Protein AF-A0A4V1RG15-F1 (afdb_monomer_lite)

pLDDT: mean 86.24, std 8.48, range [62.59, 97.19]

Structure (mmCIF, N/CA/C/O backbone):
data_AF-A0A4V1RG15-F1
#
_entry.id   AF-A0A4V1RG15-F1
#
loop_
_atom_site.group_PDB
_atom_site.id
_atom_site.type_symbol
_atom_site.label_atom_id
_atom_site.label_alt_id
_atom_site.label_comp_id
_atom_site.label_asym_id
_atom_site.label_entity_id
_atom_site.label_seq_id
_atom_site.pdbx_PDB_ins_code
_atom_site.Cartn_x
_atom_site.Cartn_y
_atom_site.Cartn_z
_atom_site.occupancy
_atom_site.B_iso_or_equiv
_atom_site.auth_seq_id
_atom_site.auth_comp_id
_atom_site.auth_asym_id
_atom_site.auth_atom_id
_atom_site.pdbx_PDB_model_num
ATOM 1 N N . LEU A 1 1 ? 16.313 -49.741 -11.325 1.00 65.06 1 LEU A N 1
ATOM 2 C CA . LEU A 1 1 ? 17.485 -49.218 -10.588 1.00 65.06 1 LEU A CA 1
ATOM 3 C C . LEU A 1 1 ? 17.032 -48.893 -9.169 1.00 65.06 1 LEU A C 1
ATOM 5 O O . LEU A 1 1 ? 16.175 -48.025 -9.044 1.00 65.06 1 LEU A O 1
ATOM 9 N N . PRO A 1 2 ? 17.489 -49.611 -8.128 1.00 75.62 2 PRO A N 1
ATOM 10 C CA . PRO A 1 2 ? 17.234 -49.206 -6.748 1.00 75.62 2 PRO A CA 1
ATOM 11 C C . PRO A 1 2 ? 18.043 -47.941 -6.433 1.00 75.62 2 PRO A C 1
ATOM 13 O O . PRO A 1 2 ? 19.222 -47.866 -6.774 1.00 75.62 2 PRO A O 1
ATOM 16 N N . LEU A 1 3 ? 17.404 -46.942 -5.823 1.00 80.75 3 LEU A N 1
ATOM 17 C CA . LEU A 1 3 ? 18.051 -45.707 -5.382 1.00 80.75 3 LEU A CA 1
ATOM 18 C C . LEU A 1 3 ? 18.061 -45.701 -3.851 1.00 80.75 3 LEU A C 1
ATOM 20 O O . LEU A 1 3 ? 17.000 -45.759 -3.232 1.00 80.75 3 LEU A O 1
ATOM 24 N N . THR A 1 4 ? 19.246 -45.661 -3.246 1.00 81.56 4 THR A N 1
ATOM 25 C CA . THR A 1 4 ? 19.397 -45.580 -1.787 1.00 81.56 4 THR A CA 1
ATOM 26 C C . THR A 1 4 ? 19.480 -44.114 -1.383 1.00 81.56 4 THR A C 1
ATOM 28 O O . THR A 1 4 ? 20.354 -43.394 -1.862 1.00 81.56 4 THR A O 1
ATOM 31 N N . LEU A 1 5 ? 18.570 -43.672 -0.514 1.00 80.44 5 LEU A N 1
ATOM 32 C CA . LEU A 1 5 ? 18.543 -42.318 0.033 1.00 80.44 5 LEU A CA 1
ATOM 33 C C . LEU A 1 5 ? 18.961 -42.358 1.505 1.00 80.44 5 LEU A C 1
ATOM 35 O O . LEU A 1 5 ? 18.331 -43.050 2.303 1.00 80.44 5 LEU A O 1
ATOM 39 N N . THR A 1 6 ? 19.994 -41.595 1.859 1.00 84.31 6 THR A N 1
ATOM 40 C CA . THR A 1 6 ? 20.444 -41.419 3.247 1.00 84.31 6 THR A CA 1
ATOM 41 C C . THR A 1 6 ? 20.116 -39.988 3.682 1.00 84.31 6 THR A C 1
ATOM 43 O O . THR A 1 6 ? 20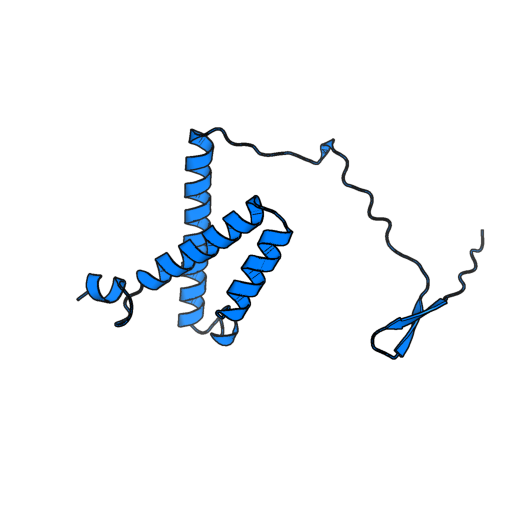.673 -39.058 3.098 1.00 84.31 6 THR A O 1
ATOM 46 N N . PRO A 1 7 ? 19.195 -39.777 4.640 1.00 84.62 7 PRO A N 1
ATOM 47 C CA . PRO A 1 7 ? 18.845 -38.438 5.109 1.00 84.62 7 PRO A CA 1
ATOM 48 C C . PRO A 1 7 ? 19.987 -37.811 5.922 1.00 84.62 7 PRO A C 1
ATOM 50 O O . PRO A 1 7 ? 20.685 -38.512 6.653 1.00 84.62 7 PRO A O 1
ATOM 53 N N . ASP A 1 8 ? 20.136 -36.489 5.820 1.00 82.62 8 ASP A N 1
ATOM 54 C CA . ASP A 1 8 ? 21.083 -35.688 6.608 1.00 82.62 8 ASP A CA 1
ATOM 55 C C . ASP A 1 8 ? 20.350 -34.945 7.739 1.00 82.62 8 ASP A C 1
ATOM 57 O O . ASP A 1 8 ? 19.156 -34.680 7.630 1.00 82.62 8 ASP A O 1
ATOM 61 N N . ALA A 1 9 ? 21.011 -34.609 8.844 1.00 85.19 9 ALA A N 1
ATOM 62 C CA . ALA A 1 9 ? 20.363 -33.944 9.976 1.00 85.19 9 ALA A CA 1
ATOM 63 C C . ALA A 1 9 ? 20.464 -32.416 9.854 1.00 85.19 9 ALA A C 1
ATOM 65 O O . ALA A 1 9 ? 21.559 -31.859 9.801 1.00 85.19 9 ALA A O 1
ATOM 66 N N . LYS A 1 10 ? 19.324 -31.711 9.877 1.00 83.31 10 LYS A N 1
ATOM 67 C CA . LYS A 1 10 ? 19.284 -30.243 9.920 1.00 83.31 10 LYS A CA 1
ATOM 68 C C . LYS A 1 10 ? 18.567 -29.753 11.172 1.00 83.31 10 LYS A C 1
ATOM 70 O O . LYS A 1 10 ? 17.484 -30.218 11.515 1.00 83.31 10 LYS A O 1
ATOM 75 N N . THR A 1 11 ? 19.156 -28.768 11.842 1.00 83.00 11 THR A N 1
ATOM 76 C CA . THR A 1 11 ? 18.534 -28.133 13.007 1.00 83.00 11 THR A CA 1
ATOM 77 C C . THR A 1 11 ? 17.496 -27.111 12.551 1.00 83.00 11 THR A C 1
ATOM 79 O O . THR A 1 11 ? 17.845 -26.069 11.996 1.00 83.00 11 THR A O 1
ATOM 82 N N . VAL A 1 12 ? 16.218 -27.385 12.810 1.00 78.94 12 VAL A N 1
ATOM 83 C CA . VAL A 1 12 ? 15.101 -26.465 12.555 1.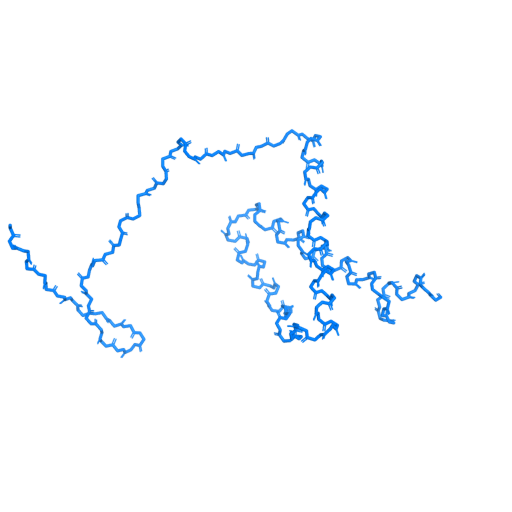00 78.94 12 VAL A CA 1
ATOM 84 C C . VAL A 1 12 ? 14.453 -26.137 13.899 1.00 78.94 12 VAL A C 1
ATOM 86 O O . VAL A 1 12 ? 14.059 -27.026 14.647 1.00 78.94 12 VAL A O 1
ATOM 89 N N . LYS A 1 13 ? 14.394 -24.845 14.259 1.00 81.56 13 LYS A N 1
ATOM 90 C CA . LYS A 1 13 ? 13.837 -24.366 15.546 1.00 81.56 13 LYS A CA 1
ATOM 91 C C . LYS A 1 13 ? 14.411 -25.082 16.791 1.00 81.56 13 LYS A C 1
ATOM 93 O O . LYS A 1 13 ? 13.689 -25.346 17.747 1.00 81.56 13 LYS A O 1
ATOM 98 N N . GLY A 1 14 ? 15.708 -25.404 16.778 1.00 84.19 14 GLY A N 1
ATOM 99 C CA . GLY A 1 14 ? 16.402 -26.031 17.913 1.00 84.19 14 GLY A CA 1
ATOM 100 C C . GLY A 1 14 ? 16.175 -27.539 18.078 1.00 84.19 14 GLY A C 1
ATOM 101 O O . GLY A 1 14 ? 16.667 -28.112 19.045 1.00 84.19 14 GLY A O 1
ATOM 102 N N . LYS A 1 15 ? 15.469 -28.196 17.148 1.00 84.75 15 LYS A N 1
ATOM 103 C CA . LYS A 1 15 ? 15.337 -29.659 17.093 1.00 84.75 15 LYS A CA 1
ATOM 104 C C . LYS A 1 15 ? 16.081 -30.207 15.878 1.00 84.75 15 LYS A C 1
ATOM 106 O O . LYS A 1 15 ? 16.068 -29.588 14.815 1.00 84.75 15 LYS A O 1
ATOM 111 N N . ALA A 1 16 ? 16.747 -31.346 16.055 1.00 84.94 16 ALA A N 1
ATOM 112 C CA . ALA A 1 16 ? 17.383 -32.066 14.959 1.00 84.94 16 ALA A CA 1
ATOM 113 C C . ALA A 1 16 ? 16.306 -32.818 14.169 1.00 84.94 16 ALA A C 1
ATOM 115 O O . ALA A 1 16 ? 15.679 -33.737 14.694 1.00 84.94 16 ALA A O 1
ATOM 116 N N . GLU A 1 17 ? 16.079 -32.408 12.924 1.00 86.88 17 GLU A N 1
ATOM 117 C CA . GLU A 1 17 ? 15.133 -33.042 12.009 1.00 86.88 17 GLU A CA 1
ATOM 118 C C . GLU A 1 17 ? 15.902 -33.693 10.851 1.00 86.88 17 GLU A C 1
ATOM 120 O O . GLU A 1 17 ? 16.837 -33.109 10.298 1.00 86.88 17 GLU A O 1
ATOM 125 N N . GLY A 1 18 ? 15.529 -34.926 10.498 1.00 84.62 18 GLY A N 1
ATOM 126 C CA . GLY A 1 18 ? 16.094 -35.625 9.344 1.00 84.62 18 GLY A CA 1
ATOM 127 C C . GLY A 1 18 ? 15.588 -35.011 8.039 1.00 84.62 18 GLY A C 1
ATOM 128 O O . GLY A 1 18 ? 14.386 -34.841 7.844 1.00 84.62 18 GLY A O 1
ATOM 129 N N . PHE A 1 19 ? 16.501 -34.691 7.134 1.00 82.06 19 PHE A N 1
ATOM 130 C CA . PHE A 1 19 ? 16.253 -33.998 5.882 1.00 82.06 19 PHE A CA 1
ATOM 131 C C . PHE A 1 19 ? 16.713 -34.861 4.704 1.00 82.06 19 PHE A C 1
ATOM 133 O O . PHE A 1 19 ? 17.895 -35.137 4.524 1.00 82.06 19 PHE A O 1
ATOM 140 N N . ALA A 1 20 ? 15.760 -35.283 3.872 1.00 84.31 20 ALA A N 1
ATOM 141 C CA . ALA A 1 20 ? 16.012 -36.162 2.728 1.00 84.31 20 ALA A CA 1
ATOM 142 C C . ALA A 1 20 ? 16.622 -35.448 1.503 1.00 84.31 20 ALA A C 1
ATOM 144 O O . ALA A 1 20 ? 16.953 -36.105 0.521 1.00 84.31 20 ALA A O 1
ATOM 145 N N . GLY A 1 21 ? 16.735 -34.113 1.509 1.00 77.56 21 GLY A N 1
ATOM 146 C CA . GLY A 1 21 ? 17.342 -33.367 0.397 1.00 77.56 21 GLY A CA 1
ATOM 147 C C . GLY A 1 21 ? 16.478 -33.225 -0.861 1.00 77.56 21 GLY A C 1
ATOM 148 O O . GLY A 1 21 ? 16.916 -32.600 -1.824 1.00 77.56 21 GLY A O 1
ATOM 149 N N . VAL A 1 22 ? 15.255 -33.766 -0.878 1.00 80.69 22 VAL A N 1
ATOM 150 C CA . VAL A 1 22 ? 14.367 -33.681 -2.045 1.00 80.69 22 VAL A CA 1
ATOM 151 C C . VAL A 1 22 ? 13.679 -32.322 -2.060 1.00 80.69 22 VAL A C 1
ATOM 153 O O . VAL A 1 22 ? 12.716 -32.088 -1.332 1.00 80.69 22 VAL A O 1
ATOM 156 N N . VAL A 1 23 ? 14.181 -31.418 -2.897 1.00 77.25 23 VAL A N 1
ATOM 157 C CA . VAL A 1 23 ? 13.553 -30.120 -3.155 1.00 77.25 23 VAL A CA 1
ATOM 158 C C . VAL A 1 23 ? 12.996 -30.085 -4.578 1.00 77.25 23 VAL A C 1
ATOM 160 O O . VAL A 1 23 ? 13.668 -30.537 -5.510 1.00 77.25 23 VAL A O 1
ATOM 163 N N . PRO A 1 24 ? 11.771 -29.572 -4.785 1.00 78.81 24 PRO A N 1
ATOM 164 C CA . PRO A 1 24 ? 11.229 -29.413 -6.125 1.00 78.81 24 PRO A CA 1
ATOM 165 C C . PRO A 1 24 ? 12.117 -28.453 -6.921 1.00 78.81 24 PRO A C 1
ATOM 167 O O . PRO A 1 24 ? 12.389 -27.329 -6.497 1.00 78.81 24 PRO A O 1
ATOM 170 N N . LYS A 1 25 ? 12.570 -28.894 -8.097 1.00 79.94 25 LYS A N 1
ATOM 171 C CA . LYS A 1 25 ? 13.281 -28.032 -9.040 1.00 79.94 25 LYS A CA 1
ATOM 172 C C . LYS A 1 25 ? 12.261 -27.097 -9.684 1.00 79.94 25 LYS A C 1
ATOM 174 O O . LYS A 1 25 ? 11.545 -27.498 -10.598 1.00 79.94 25 LYS A O 1
ATOM 179 N N . VAL A 1 26 ? 12.179 -25.861 -9.196 1.00 78.38 26 VAL A 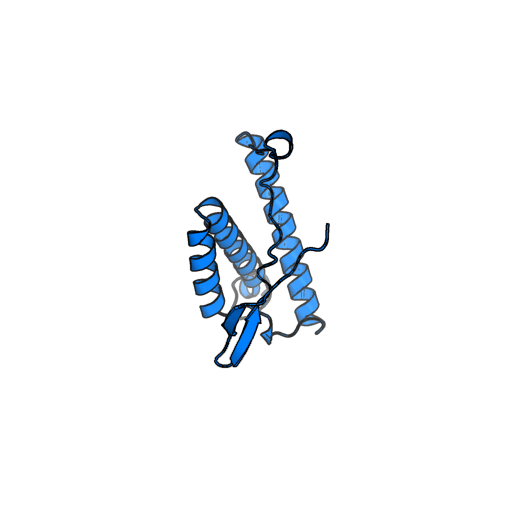N 1
ATOM 180 C CA . VAL A 1 26 ? 11.364 -24.816 -9.826 1.00 78.38 26 VAL A CA 1
ATOM 181 C C . VAL A 1 26 ? 12.043 -24.434 -11.139 1.00 78.38 26 VAL A C 1
ATOM 183 O O . VAL A 1 26 ? 13.087 -23.783 -11.147 1.00 78.38 26 VAL A O 1
ATOM 186 N N . ILE A 1 27 ? 11.494 -24.906 -12.256 1.00 79.44 27 ILE A N 1
ATOM 187 C CA . ILE A 1 27 ? 11.962 -24.521 -13.588 1.00 79.44 27 ILE A CA 1
ATOM 188 C C . ILE A 1 27 ? 11.488 -23.076 -13.821 1.00 79.44 27 ILE A C 1
ATOM 190 O O . ILE A 1 27 ? 10.300 -22.806 -13.627 1.00 79.44 27 ILE A O 1
ATOM 194 N N . PRO A 1 28 ? 12.374 -22.131 -14.187 1.00 77.25 28 PRO A N 1
ATOM 195 C CA . PRO A 1 28 ? 11.959 -20.763 -14.472 1.00 77.25 28 PRO A CA 1
ATOM 196 C C . PRO A 1 28 ? 10.951 -20.755 -15.626 1.00 77.25 28 PRO A C 1
ATOM 198 O O . PRO A 1 28 ? 11.152 -21.445 -16.624 1.00 77.25 28 PRO A O 1
ATOM 201 N N . LEU A 1 29 ? 9.872 -19.977 -15.480 1.00 80.62 29 LEU A N 1
ATOM 202 C CA . LEU A 1 29 ? 8.845 -19.83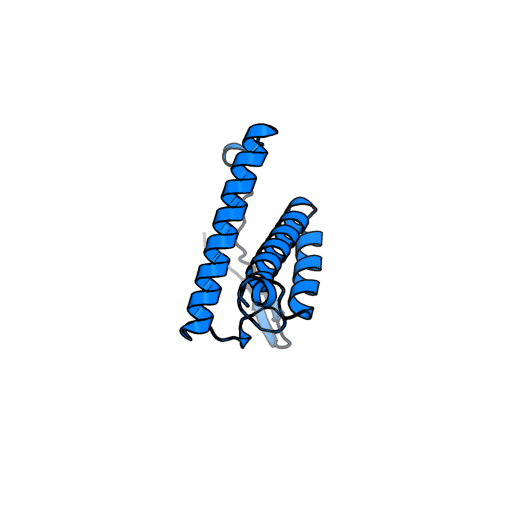1 -16.515 1.00 80.62 29 LEU A CA 1
ATOM 203 C C . LEU A 1 29 ? 9.497 -19.426 -17.851 1.00 80.62 29 LEU A C 1
ATOM 205 O O . LEU A 1 29 ? 10.196 -18.401 -17.875 1.00 80.62 29 LEU A O 1
ATOM 209 N N . PRO A 1 30 ? 9.275 -20.198 -18.935 1.00 81.25 30 PRO A N 1
ATOM 210 C CA . PRO A 1 30 ? 9.729 -19.841 -20.274 1.00 81.25 30 PRO A CA 1
ATOM 211 C C . PRO A 1 30 ? 9.244 -18.439 -20.666 1.00 81.25 30 PRO A C 1
ATOM 213 O O . PRO A 1 30 ? 8.147 -18.027 -20.279 1.00 81.25 30 PRO A O 1
ATOM 216 N N . GLU A 1 31 ? 10.055 -17.685 -21.413 1.00 78.19 31 GLU A N 1
ATOM 217 C CA . GLU A 1 31 ? 9.731 -16.290 -21.761 1.00 78.19 31 GLU A CA 1
ATOM 218 C C . GLU A 1 31 ? 8.452 -16.148 -22.590 1.00 78.19 31 GLU A C 1
ATOM 220 O O . GLU A 1 31 ? 7.765 -15.141 -22.466 1.00 78.19 31 GLU A O 1
ATOM 225 N N . GLU A 1 32 ? 8.068 -17.182 -23.340 1.00 78.06 32 GLU A N 1
ATOM 226 C CA . GLU A 1 32 ? 6.798 -17.248 -24.080 1.00 78.06 32 GLU A CA 1
ATOM 227 C C . GLU A 1 32 ? 5.554 -17.076 -23.185 1.00 78.06 32 GLU A C 1
ATOM 229 O O . GLU A 1 32 ? 4.517 -16.617 -23.657 1.00 78.06 32 GLU A O 1
ATOM 234 N N . TYR A 1 33 ? 5.659 -17.363 -21.881 1.00 75.31 33 TYR A N 1
ATOM 235 C CA . TYR A 1 33 ? 4.580 -17.141 -20.910 1.00 75.31 33 TYR A CA 1
ATOM 236 C C . TYR A 1 33 ? 4.680 -15.792 -20.183 1.00 75.31 33 TYR A C 1
ATOM 238 O O . TYR A 1 33 ? 3.794 -15.445 -19.399 1.00 75.31 33 TYR A O 1
ATOM 246 N N . LYS A 1 34 ? 5.740 -15.006 -20.414 1.00 75.12 34 LYS A N 1
ATOM 247 C CA . LYS A 1 34 ? 5.934 -13.692 -19.792 1.00 75.12 34 LYS A CA 1
ATOM 248 C C . LYS A 1 34 ? 5.405 -12.602 -20.717 1.00 75.12 34 LYS A C 1
ATOM 250 O O . LYS A 1 34 ? 6.086 -12.147 -21.626 1.00 75.12 34 LYS A O 1
ATOM 255 N N . THR A 1 35 ? 4.193 -12.129 -20.451 1.00 78.25 35 THR A N 1
ATOM 256 C CA . THR A 1 35 ? 3.668 -10.931 -21.121 1.00 78.25 35 THR A CA 1
ATOM 257 C C . THR A 1 35 ? 3.918 -9.696 -20.263 1.00 78.25 35 THR A C 1
ATOM 259 O O . THR A 1 35 ? 3.361 -9.567 -19.173 1.00 78.25 35 THR A O 1
ATOM 262 N N . VAL A 1 36 ? 4.727 -8.761 -20.765 1.00 78.62 36 VAL A N 1
ATOM 263 C CA . VAL A 1 36 ? 4.897 -7.435 -20.156 1.00 78.62 36 VAL A CA 1
ATOM 264 C C . VAL A 1 36 ? 3.780 -6.530 -20.671 1.00 78.62 36 VAL A C 1
ATOM 266 O O . VAL A 1 36 ? 3.731 -6.203 -21.854 1.00 78.62 36 VAL A O 1
ATOM 269 N N . ARG A 1 37 ? 2.860 -6.127 -19.790 1.00 81.00 37 ARG A N 1
ATOM 270 C CA . ARG A 1 37 ? 1.810 -5.159 -20.132 1.00 81.00 37 ARG A CA 1
ATOM 271 C C . ARG A 1 37 ? 2.318 -3.738 -19.924 1.00 81.00 37 ARG A C 1
ATOM 273 O O . ARG A 1 37 ? 2.636 -3.355 -18.802 1.00 81.00 37 ARG A O 1
ATOM 280 N N . GLN A 1 38 ? 2.354 -2.960 -20.999 1.00 87.62 38 GLN A N 1
ATOM 281 C CA . GLN A 1 38 ? 2.642 -1.529 -20.976 1.00 87.62 38 GLN A CA 1
ATOM 282 C C . GLN A 1 38 ? 1.485 -0.790 -21.639 1.00 87.62 38 GLN A C 1
ATOM 284 O O . GLN A 1 38 ? 1.066 -1.142 -22.740 1.00 87.62 38 GLN A O 1
ATOM 289 N N . TYR A 1 39 ? 0.963 0.223 -20.956 1.00 89.62 39 TYR A N 1
ATOM 290 C CA . TYR A 1 39 ? -0.108 1.067 -21.472 1.00 89.62 39 TYR A CA 1
ATOM 291 C C . TYR A 1 39 ? 0.479 2.397 -21.952 1.00 89.62 39 TYR A C 1
ATOM 293 O O . TYR A 1 39 ? 1.358 2.962 -21.302 1.00 89.62 39 TYR A O 1
ATOM 301 N N . GLY A 1 40 ? -0.017 2.916 -23.078 1.00 94.94 40 GLY A N 1
ATOM 302 C CA . GLY A 1 40 ? 0.274 4.293 -23.488 1.00 94.94 40 GLY A CA 1
ATOM 303 C C . GLY A 1 40 ? -0.358 5.312 -22.524 1.00 94.94 40 GLY A C 1
ATOM 304 O O . GLY A 1 40 ? -1.257 4.938 -21.774 1.00 94.94 40 GLY A O 1
ATOM 305 N N . PRO A 1 41 ? 0.032 6.600 -22.553 1.00 93.56 41 PRO A N 1
ATOM 306 C CA . PRO A 1 41 ? -0.376 7.589 -21.546 1.00 93.56 41 PRO A CA 1
ATOM 307 C C . PRO A 1 41 ? -1.892 7.681 -21.309 1.00 93.56 41 PRO A C 1
ATOM 309 O O . PRO A 1 41 ? -2.347 7.649 -20.170 1.00 93.56 41 PRO A O 1
ATOM 312 N N . PHE A 1 42 ? -2.691 7.720 -22.379 1.00 95.81 42 PHE A N 1
ATOM 313 C CA . PHE A 1 42 ? -4.153 7.800 -22.272 1.00 95.81 42 PHE A CA 1
ATOM 314 C C . PHE A 1 42 ? -4.780 6.502 -21.748 1.00 95.81 42 PHE A C 1
ATOM 316 O O . PHE A 1 42 ? -5.633 6.536 -20.862 1.00 95.81 42 PHE A O 1
ATOM 323 N N . ALA A 1 43 ? -4.326 5.353 -22.256 1.00 95.00 43 ALA A N 1
ATOM 324 C CA . ALA A 1 43 ? -4.790 4.047 -21.792 1.00 95.00 43 ALA A CA 1
ATOM 325 C C . ALA A 1 43 ? -4.389 3.794 -20.329 1.00 95.00 43 ALA A C 1
ATOM 327 O O . ALA A 1 43 ? -5.160 3.214 -19.574 1.00 95.00 43 ALA A O 1
ATOM 328 N N . ALA A 1 44 ? -3.215 4.277 -19.915 1.00 94.25 44 ALA A N 1
ATOM 329 C CA . ALA A 1 44 ? -2.721 4.167 -18.550 1.00 94.25 44 ALA A CA 1
ATOM 330 C C . ALA A 1 44 ? -3.595 4.951 -17.566 1.00 94.25 44 ALA A C 1
ATOM 332 O O . ALA A 1 44 ? -3.863 4.451 -16.480 1.00 94.25 44 ALA A O 1
ATOM 333 N N . ILE A 1 45 ? -4.079 6.141 -17.944 1.00 95.88 45 ILE A N 1
ATOM 334 C CA . ILE A 1 45 ? -5.025 6.908 -17.120 1.00 95.88 45 ILE A CA 1
ATOM 335 C C . ILE A 1 45 ? -6.339 6.140 -16.965 1.00 95.88 45 ILE A C 1
ATOM 337 O O . ILE A 1 45 ? -6.813 5.983 -15.843 1.00 95.88 45 ILE A O 1
ATOM 341 N N . ALA A 1 46 ? -6.907 5.627 -18.061 1.00 96.38 46 ALA A N 1
ATOM 342 C CA . ALA A 1 46 ? -8.151 4.859 -18.004 1.00 96.38 46 ALA A CA 1
ATOM 343 C C . ALA A 1 46 ? -8.010 3.605 -17.120 1.00 96.38 46 ALA A C 1
ATOM 345 O O . ALA A 1 46 ? -8.828 3.376 -16.231 1.00 96.38 46 ALA A O 1
ATOM 346 N N . GLU A 1 47 ? -6.927 2.845 -17.300 1.00 95.06 47 GLU A N 1
ATOM 347 C CA . GLU A 1 47 ? -6.603 1.680 -16.470 1.00 95.06 47 GLU A CA 1
ATOM 348 C C . GLU A 1 47 ? -6.384 2.069 -14.997 1.00 95.06 47 GLU A C 1
ATOM 350 O O . GLU A 1 47 ? -6.824 1.366 -14.089 1.00 95.06 47 GLU A O 1
ATOM 355 N N . ALA A 1 48 ? -5.715 3.196 -14.729 1.00 93.69 48 ALA A N 1
ATOM 356 C CA . ALA A 1 48 ? -5.492 3.684 -13.372 1.00 93.69 48 ALA A CA 1
ATOM 357 C C . ALA A 1 48 ? -6.804 4.093 -12.689 1.00 93.69 48 ALA A C 1
ATOM 359 O O . ALA A 1 48 ? -6.983 3.806 -11.503 1.00 93.69 48 ALA A O 1
ATOM 360 N N . MET A 1 49 ? -7.735 4.716 -13.420 1.00 96.25 49 MET A N 1
ATOM 361 C CA . MET A 1 49 ? -9.071 5.030 -12.909 1.00 96.25 49 MET A CA 1
ATOM 362 C C . MET A 1 49 ? -9.846 3.755 -12.578 1.00 96.25 49 MET A C 1
ATOM 364 O O . MET A 1 49 ? -10.403 3.663 -11.485 1.00 96.25 49 MET A O 1
ATOM 368 N N . ASP A 1 50 ? -9.824 2.756 -13.463 1.00 96.25 50 ASP A N 1
ATOM 369 C CA . ASP A 1 50 ? -10.482 1.469 -13.223 1.00 96.25 50 ASP A CA 1
ATOM 370 C C . ASP A 1 50 ? -9.887 0.749 -12.003 1.00 96.25 50 ASP A C 1
ATOM 372 O O . ASP A 1 50 ? -10.612 0.350 -11.093 1.00 96.25 50 ASP A O 1
ATOM 376 N N . LYS A 1 51 ? -8.555 0.685 -11.886 1.00 93.75 51 LYS A N 1
ATOM 377 C CA . LYS A 1 51 ? -7.893 0.117 -10.700 1.00 93.75 51 LYS A CA 1
ATOM 378 C C . LYS A 1 51 ? -8.231 0.870 -9.419 1.00 93.75 51 LYS A C 1
ATOM 380 O O . LYS A 1 51 ? -8.484 0.241 -8.393 1.00 93.75 51 LYS A O 1
ATOM 385 N N . THR A 1 52 ? -8.252 2.198 -9.467 1.00 95.25 52 THR A N 1
ATOM 386 C CA . THR A 1 52 ? -8.617 3.021 -8.308 1.00 95.25 52 THR A CA 1
ATOM 387 C C . THR A 1 52 ? -10.065 2.756 -7.906 1.00 95.25 52 THR A C 1
ATOM 389 O O . THR A 1 52 ? -10.344 2.571 -6.724 1.00 95.25 52 THR A O 1
ATOM 392 N N . TRP A 1 53 ? -10.982 2.644 -8.871 1.00 96.12 53 TRP A N 1
ATOM 393 C CA . TRP A 1 53 ? -12.377 2.285 -8.624 1.00 96.12 53 TRP A CA 1
ATOM 394 C C . TRP A 1 53 ? -12.524 0.890 -8.008 1.00 96.12 53 TRP A C 1
ATOM 396 O O . TRP A 1 53 ? -13.244 0.720 -7.022 1.00 96.12 53 TRP A O 1
ATOM 406 N N . GLN A 1 54 ? -11.792 -0.101 -8.522 1.00 95.56 54 GLN A N 1
ATOM 407 C CA . GLN A 1 54 ? -11.765 -1.448 -7.955 1.00 95.56 54 GLN A CA 1
ATOM 408 C C . GLN A 1 54 ? -11.298 -1.428 -6.494 1.00 95.56 54 GLN A C 1
ATOM 410 O O . GLN A 1 54 ? -11.990 -1.980 -5.634 1.00 95.56 54 GLN A O 1
ATOM 415 N N . LEU A 1 55 ? -10.186 -0.743 -6.199 1.00 93.62 55 LEU A N 1
ATOM 416 C CA . LEU A 1 55 ? -9.674 -0.582 -4.835 1.00 93.62 55 LEU A CA 1
ATOM 417 C C . LEU A 1 55 ? -10.692 0.116 -3.933 1.00 93.62 55 LEU A C 1
ATOM 419 O O . LEU A 1 55 ? -10.999 -0.399 -2.861 1.00 93.62 55 LEU A O 1
ATOM 423 N N . MET A 1 56 ? -11.281 1.225 -4.388 1.00 94.00 56 MET A N 1
ATOM 424 C CA . MET A 1 56 ? -12.298 1.942 -3.621 1.00 94.00 56 MET A CA 1
ATOM 425 C C . MET A 1 56 ? -13.494 1.046 -3.290 1.00 94.00 56 MET A C 1
ATOM 427 O O . MET A 1 56 ? -13.932 0.981 -2.141 1.00 94.00 56 MET A O 1
ATOM 431 N N . SER A 1 57 ? -13.998 0.306 -4.280 1.00 94.75 57 SER A N 1
ATOM 432 C CA . SER A 1 57 ? -15.140 -0.591 -4.102 1.00 94.75 57 SER A CA 1
ATOM 433 C C . SER A 1 57 ? -14.841 -1.725 -3.118 1.00 94.75 57 SER A C 1
ATOM 435 O O . SER A 1 57 ? -15.700 -2.089 -2.311 1.00 94.75 57 SER A O 1
ATOM 437 N N . LEU A 1 58 ? -13.618 -2.263 -3.145 1.00 92.19 58 LEU A N 1
ATOM 438 C CA . LEU A 1 58 ? -13.163 -3.279 -2.206 1.00 92.19 58 LEU A CA 1
ATOM 439 C C . LEU A 1 58 ? -13.095 -2.707 -0.788 1.00 92.19 58 LEU A C 1
ATOM 441 O O . LEU A 1 58 ? -13.630 -3.319 0.136 1.00 92.19 58 LEU A O 1
ATOM 445 N N . THR A 1 59 ? -12.501 -1.526 -0.623 1.00 90.56 59 THR A N 1
ATOM 446 C CA . THR A 1 59 ? -12.388 -0.849 0.672 1.00 90.56 59 THR A CA 1
ATOM 447 C C . THR A 1 59 ? -13.762 -0.562 1.270 1.00 90.56 59 THR A C 1
ATOM 449 O O . THR A 1 59 ? -14.009 -0.933 2.415 1.00 90.56 59 THR A O 1
ATOM 452 N N . VAL A 1 60 ? -14.702 -0.004 0.499 1.00 91.56 60 VAL A N 1
ATOM 453 C CA . VAL A 1 60 ? -16.074 0.252 0.977 1.00 91.56 60 VAL A CA 1
ATOM 454 C C . VAL A 1 60 ? -16.780 -1.047 1.381 1.00 91.56 60 VAL A C 1
ATOM 456 O O . VAL A 1 60 ? -17.407 -1.100 2.437 1.00 91.56 60 VAL A O 1
ATOM 459 N N . ARG A 1 61 ? -16.644 -2.132 0.603 1.00 91.56 61 ARG A N 1
ATOM 460 C CA . ARG A 1 61 ? -17.206 -3.450 0.966 1.00 91.56 61 ARG A CA 1
ATOM 461 C C . ARG A 1 61 ? -16.603 -3.994 2.262 1.00 91.56 61 ARG A C 1
ATOM 463 O O . ARG A 1 61 ? -17.329 -4.563 3.074 1.00 91.56 61 ARG A O 1
ATOM 470 N N . MET A 1 62 ? -15.295 -3.833 2.457 1.00 89.44 62 MET A N 1
ATOM 471 C CA . MET A 1 62 ? -14.603 -4.249 3.679 1.00 89.44 62 MET A CA 1
ATOM 472 C C . MET A 1 62 ? -15.056 -3.437 4.895 1.00 89.44 62 MET A C 1
ATOM 474 O O . MET A 1 62 ? -15.309 -4.022 5.944 1.00 89.44 62 MET A O 1
ATOM 478 N N . LEU A 1 63 ? -15.229 -2.121 4.747 1.00 88.12 63 LEU A N 1
ATOM 479 C CA . LEU A 1 63 ? -15.797 -1.264 5.790 1.00 88.12 63 LEU A CA 1
ATOM 480 C C . LEU A 1 63 ? -17.245 -1.653 6.113 1.00 88.12 63 LEU A C 1
ATOM 482 O O . LEU A 1 63 ? -17.602 -1.752 7.281 1.00 88.12 63 LEU A O 1
ATOM 486 N N . GLY A 1 64 ? -18.062 -1.966 5.105 1.00 89.50 64 GLY A N 1
ATOM 487 C CA . GLY A 1 64 ? -19.414 -2.489 5.317 1.00 89.50 64 GLY A CA 1
ATOM 488 C C . GLY A 1 64 ? -19.415 -3.767 6.162 1.00 89.50 64 GLY A C 1
ATOM 489 O O . GLY A 1 64 ? -20.142 -3.848 7.146 1.00 89.50 64 GLY A O 1
ATOM 490 N N . LYS A 1 65 ? -18.530 -4.721 5.841 1.00 90.19 65 LYS A N 1
ATOM 491 C CA . LYS A 1 65 ? -18.347 -5.966 6.611 1.00 90.19 65 LYS A CA 1
ATOM 492 C C . LYS A 1 65 ? -17.840 -5.746 8.038 1.00 90.19 65 LYS A C 1
ATOM 494 O O . LYS A 1 65 ? -18.094 -6.557 8.924 1.00 90.19 65 LYS A O 1
ATOM 499 N N . LEU A 1 66 ? -17.088 -4.673 8.262 1.00 88.12 66 LEU A N 1
ATOM 500 C CA . LEU A 1 66 ? -16.642 -4.269 9.591 1.00 88.12 66 LEU A CA 1
ATOM 501 C C . LEU A 1 66 ? -17.830 -3.789 10.438 1.00 88.12 66 LEU A C 1
ATOM 503 O O . LEU A 1 66 ? -17.947 -4.162 11.600 1.00 88.12 66 LEU A O 1
ATOM 507 N N . ILE A 1 67 ? -18.726 -2.999 9.836 1.00 85.94 67 ILE A N 1
ATOM 508 C CA . ILE A 1 67 ? -19.932 -2.473 10.489 1.00 85.94 67 ILE A CA 1
ATOM 509 C C . ILE A 1 67 ? -20.940 -3.599 10.768 1.00 85.94 67 ILE A C 1
ATOM 511 O O . ILE A 1 67 ? -21.550 -3.610 11.834 1.00 85.94 67 ILE A O 1
ATOM 515 N N . THR A 1 68 ? -21.092 -4.571 9.858 1.00 91.75 68 THR A N 1
ATOM 516 C CA . THR A 1 68 ? -21.960 -5.748 10.077 1.00 91.75 68 THR A CA 1
ATOM 517 C C . THR A 1 68 ? -21.375 -6.762 11.063 1.00 91.75 68 THR A C 1
ATOM 519 O O . THR A 1 68 ? -22.097 -7.645 11.519 1.00 91.75 68 THR A O 1
ATOM 522 N N . GLY A 1 69 ? -20.092 -6.640 11.419 1.00 87.56 69 GLY A N 1
ATOM 523 C CA . GLY A 1 69 ? -19.407 -7.530 12.360 1.00 87.56 69 GLY A CA 1
ATOM 524 C C . GLY A 1 69 ? -18.819 -8.805 11.743 1.00 87.56 69 GLY A C 1
ATOM 525 O O . GLY A 1 69 ? -18.271 -9.630 12.473 1.00 87.56 69 GLY A O 1
ATOM 526 N N . ASP A 1 70 ? -18.862 -8.958 10.415 1.00 87.69 70 ASP A N 1
ATOM 527 C CA . ASP A 1 70 ? -18.256 -10.095 9.703 1.00 87.69 70 ASP A CA 1
ATOM 528 C C . ASP A 1 70 ? -16.718 -10.060 9.758 1.00 87.69 70 ASP A C 1
ATOM 530 O O . ASP A 1 70 ? -16.046 -11.088 9.635 1.00 87.69 70 ASP A O 1
ATOM 534 N N . VAL A 1 71 ? -16.142 -8.867 9.938 1.00 84.56 71 VAL A N 1
ATOM 535 C CA . VAL A 1 71 ? -14.697 -8.641 10.062 1.00 84.56 71 VAL A CA 1
ATOM 536 C C . VAL A 1 71 ? -14.387 -7.987 11.405 1.00 84.56 71 VAL A C 1
ATOM 538 O O . VAL A 1 71 ? -14.921 -6.935 11.745 1.00 84.56 71 VAL A O 1
ATOM 541 N N . LYS A 1 72 ? -13.462 -8.587 12.163 1.00 82.69 72 LYS A N 1
ATOM 542 C CA . LYS A 1 72 ? -12.983 -8.033 13.437 1.00 82.69 72 LYS A CA 1
ATOM 543 C C . LYS A 1 72 ? -12.072 -6.825 13.201 1.00 82.69 72 LYS A C 1
ATOM 545 O O . LYS A 1 72 ? -11.155 -6.900 12.385 1.00 82.69 72 LYS A O 1
ATOM 550 N N . LEU A 1 73 ? -12.246 -5.772 14.004 1.00 74.88 73 LEU A N 1
ATOM 551 C CA . LEU A 1 73 ? -11.399 -4.566 14.015 1.00 74.88 73 LEU A CA 1
ATOM 552 C C . LEU A 1 73 ? -9.902 -4.875 14.182 1.00 74.88 73 LEU A C 1
ATOM 554 O O . LEU A 1 73 ? -9.055 -4.198 13.614 1.00 74.88 73 LEU A O 1
ATOM 558 N N . ASN A 1 74 ? -9.575 -5.944 14.901 1.00 74.81 74 ASN A N 1
ATOM 559 C CA . ASN A 1 74 ? -8.203 -6.370 15.185 1.00 74.81 74 ASN A CA 1
ATOM 560 C C . ASN A 1 74 ? -7.450 -6.854 13.930 1.00 74.81 74 ASN A C 1
ATOM 562 O O . ASN A 1 74 ? -6.239 -7.037 13.982 1.00 74.81 74 ASN A O 1
ATOM 566 N N . ASN A 1 75 ? -8.163 -7.087 12.823 1.00 71.06 75 ASN A N 1
ATOM 567 C CA . ASN A 1 75 ? -7.575 -7.461 11.538 1.00 71.06 75 ASN A CA 1
ATOM 568 C C . ASN A 1 75 ? -7.168 -6.239 10.695 1.00 71.06 75 ASN A C 1
ATOM 570 O O . ASN A 1 75 ? -6.633 -6.411 9.601 1.00 71.06 75 ASN A O 1
ATOM 574 N N . LEU A 1 76 ? -7.433 -5.014 11.162 1.00 77.00 76 LEU A N 1
ATOM 575 C CA . LEU A 1 76 ? -6.983 -3.796 10.494 1.00 77.00 76 LEU A CA 1
ATOM 576 C C . LEU A 1 76 ? -5.501 -3.544 10.772 1.00 77.00 76 LEU A C 1
ATOM 578 O O . LEU A 1 76 ? -5.011 -3.682 11.892 1.00 77.00 76 LEU A O 1
ATOM 582 N N . SER A 1 77 ? -4.786 -3.139 9.727 1.00 80.81 77 SER A N 1
ATOM 583 C CA . SER A 1 77 ? -3.377 -2.772 9.817 1.00 80.81 77 SER A CA 1
ATOM 584 C C . SER A 1 77 ? -3.207 -1.487 10.632 1.00 80.81 77 SER A C 1
ATOM 586 O O . SER A 1 77 ? -3.720 -0.436 10.258 1.00 80.81 77 SER A O 1
ATOM 588 N N . GLY A 1 78 ? -2.464 -1.568 11.737 1.00 87.25 78 GLY A N 1
ATOM 589 C CA . GLY A 1 78 ? -2.060 -0.394 12.515 1.00 87.25 78 GLY A CA 1
ATOM 590 C C . GLY A 1 78 ? -0.876 0.363 11.886 1.00 87.25 78 GLY A C 1
ATOM 591 O O . GLY A 1 78 ? -0.308 -0.094 10.890 1.00 87.25 78 GLY A O 1
ATOM 592 N N . PRO A 1 79 ? -0.424 1.478 12.497 1.00 88.94 79 PRO A N 1
ATOM 593 C CA . PRO A 1 79 ? 0.686 2.288 11.976 1.00 88.94 79 PRO A CA 1
ATOM 594 C C . PRO A 1 79 ? 1.986 1.500 11.767 1.00 88.94 79 PRO A C 1
ATOM 596 O O . PRO A 1 79 ? 2.681 1.693 10.772 1.00 88.94 79 PRO A O 1
ATOM 599 N N . ILE A 1 80 ? 2.289 0.556 12.665 1.00 93.25 80 ILE A N 1
ATOM 600 C CA . ILE A 1 80 ? 3.465 -0.317 12.536 1.00 93.25 80 ILE A CA 1
ATOM 601 C C . ILE A 1 80 ? 3.348 -1.222 11.304 1.00 93.25 80 ILE A C 1
ATOM 603 O O . ILE A 1 80 ? 4.312 -1.368 10.558 1.00 93.25 80 ILE A O 1
ATOM 607 N N . SER A 1 81 ? 2.171 -1.798 11.053 1.00 91.12 81 SER A N 1
ATOM 608 C CA . SER A 1 81 ? 1.931 -2.633 9.872 1.00 91.12 81 SER A CA 1
ATOM 609 C C . SER A 1 81 ? 2.053 -1.831 8.574 1.00 91.12 81 SER A C 1
ATOM 611 O O . SER A 1 81 ? 2.576 -2.351 7.593 1.00 91.12 81 SER A O 1
ATOM 613 N N . ILE A 1 82 ? 1.634 -0.560 8.572 1.00 93.06 82 ILE A N 1
ATOM 614 C CA . ILE A 1 82 ? 1.817 0.342 7.424 1.00 93.06 82 ILE A CA 1
ATOM 615 C C . ILE A 1 82 ? 3.309 0.588 7.172 1.00 93.06 82 ILE A C 1
ATOM 617 O O . ILE A 1 82 ? 3.758 0.466 6.035 1.00 93.06 82 ILE A O 1
ATOM 621 N N . ALA A 1 83 ? 4.095 0.864 8.217 1.00 94.31 83 ALA A N 1
ATOM 622 C CA . ALA A 1 83 ? 5.540 1.058 8.086 1.00 94.31 83 ALA A CA 1
ATOM 623 C C . ALA A 1 83 ? 6.252 -0.202 7.555 1.00 94.31 83 ALA A C 1
ATOM 625 O O . ALA A 1 83 ? 7.090 -0.113 6.660 1.00 94.31 83 ALA A O 1
ATOM 626 N N . GLN A 1 84 ? 5.877 -1.385 8.052 1.00 95.06 84 GLN A N 1
ATOM 627 C CA . GLN A 1 84 ? 6.407 -2.661 7.561 1.00 95.06 84 GLN A CA 1
ATOM 628 C C . GLN A 1 84 ? 6.016 -2.925 6.101 1.00 95.06 84 GLN A C 1
ATOM 630 O O . GLN A 1 84 ? 6.859 -3.338 5.308 1.00 95.06 84 GLN A O 1
ATOM 635 N N . GLY A 1 85 ? 4.763 -2.650 5.724 1.00 94.62 85 GLY A N 1
ATOM 636 C CA . GLY A 1 85 ? 4.287 -2.791 4.346 1.00 94.62 85 GLY A CA 1
ATOM 637 C C . GLY A 1 85 ? 4.991 -1.842 3.373 1.00 94.62 85 GLY A C 1
ATOM 638 O O . GLY A 1 85 ? 5.338 -2.242 2.260 1.00 94.62 85 GLY A O 1
ATOM 639 N N . ALA A 1 86 ? 5.280 -0.613 3.807 1.00 94.75 86 ALA A N 1
ATOM 640 C CA . ALA A 1 86 ? 6.072 0.345 3.042 1.00 94.75 86 ALA A CA 1
ATOM 641 C C . ALA A 1 86 ? 7.505 -0.162 2.814 1.00 94.75 86 ALA A C 1
ATOM 643 O O . ALA A 1 86 ? 7.986 -0.139 1.684 1.00 94.75 86 ALA A O 1
ATOM 644 N N . GLY A 1 87 ? 8.160 -0.680 3.860 1.00 95.81 87 GLY A N 1
ATOM 645 C CA . GLY A 1 87 ? 9.502 -1.263 3.752 1.00 95.81 87 GLY A CA 1
ATOM 646 C C . GLY A 1 87 ? 9.541 -2.462 2.803 1.00 95.81 87 GLY A C 1
ATOM 647 O O . GLY A 1 87 ? 10.314 -2.474 1.851 1.00 95.81 87 GLY A O 1
ATOM 648 N N . MET A 1 88 ? 8.634 -3.422 2.994 1.00 96.31 88 MET A N 1
ATOM 649 C CA . MET A 1 88 ? 8.550 -4.623 2.157 1.00 96.31 88 MET A CA 1
ATOM 650 C C . MET A 1 88 ? 8.241 -4.295 0.688 1.00 96.31 88 MET A C 1
ATOM 652 O O . MET A 1 88 ? 8.833 -4.869 -0.222 1.00 96.31 88 MET A O 1
ATOM 656 N N . SER A 1 89 ? 7.324 -3.361 0.425 1.00 97.00 89 SER A N 1
ATOM 657 C CA . SER A 1 89 ? 7.006 -2.964 -0.953 1.00 97.00 89 SER A CA 1
ATOM 658 C C . SER A 1 89 ? 8.151 -2.204 -1.625 1.00 97.00 89 SER A C 1
ATOM 660 O O . SER A 1 89 ? 8.349 -2.369 -2.828 1.00 97.00 89 SER A O 1
ATOM 662 N N . ALA A 1 90 ? 8.938 -1.436 -0.865 1.00 96.62 90 ALA A N 1
ATOM 663 C CA . ALA A 1 90 ? 10.154 -0.8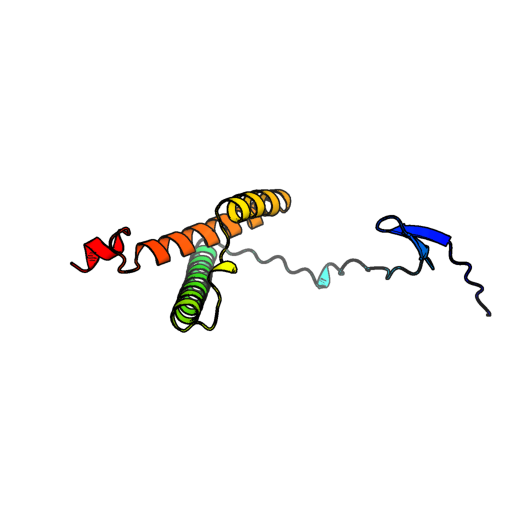04 -1.365 1.00 96.62 90 ALA A CA 1
ATOM 664 C C . ALA A 1 90 ? 11.235 -1.835 -1.733 1.00 96.62 90 ALA A C 1
ATOM 666 O O . ALA A 1 90 ? 11.883 -1.677 -2.767 1.00 96.62 90 ALA A O 1
ATOM 667 N N . GLU A 1 91 ? 11.383 -2.915 -0.956 1.00 97.19 91 GLU A N 1
ATOM 668 C CA . GLU A 1 91 ? 12.298 -4.025 -1.273 1.00 97.19 91 GLU A CA 1
ATOM 669 C C . GLU A 1 91 ? 11.924 -4.745 -2.580 1.00 97.19 91 GLU A C 1
ATOM 671 O O . GLU A 1 91 ? 12.806 -5.169 -3.327 1.00 97.19 91 GLU A O 1
ATOM 676 N N . PHE A 1 92 ? 10.629 -4.835 -2.905 1.00 94.75 92 PHE A N 1
ATOM 677 C CA . PHE A 1 92 ? 10.159 -5.386 -4.184 1.00 94.75 92 PHE A CA 1
ATOM 678 C C . PHE A 1 92 ? 10.304 -4.420 -5.370 1.00 94.75 92 PHE A C 1
ATOM 680 O O . PHE A 1 92 ? 10.169 -4.832 -6.524 1.00 94.75 92 PHE A O 1
ATOM 687 N N . GLY A 1 93 ? 10.616 -3.150 -5.106 1.00 95.56 93 GLY A N 1
ATOM 688 C CA . GLY A 1 93 ? 10.911 -2.135 -6.108 1.00 95.56 93 GLY A CA 1
ATOM 689 C C . GLY A 1 93 ? 9.822 -1.075 -6.272 1.00 95.56 93 GLY A C 1
ATOM 690 O O . GLY A 1 93 ? 8.718 -1.154 -5.733 1.00 95.56 93 GLY A O 1
ATOM 691 N N . LEU A 1 94 ? 10.143 -0.055 -7.073 1.00 95.81 94 LEU A N 1
ATOM 692 C CA . LEU A 1 94 ? 9.368 1.186 -7.156 1.00 95.81 94 LEU A CA 1
ATOM 693 C C . LEU A 1 94 ? 7.894 0.977 -7.531 1.00 95.81 94 LEU A C 1
ATOM 695 O O . LEU A 1 94 ? 7.022 1.622 -6.959 1.00 95.81 94 LEU A O 1
ATOM 699 N N . ILE A 1 95 ? 7.599 0.070 -8.467 1.00 92.81 95 ILE A N 1
ATOM 700 C CA . ILE A 1 95 ? 6.221 -0.181 -8.918 1.00 92.81 95 ILE A CA 1
ATOM 701 C C . ILE A 1 95 ? 5.359 -0.710 -7.762 1.00 92.81 95 ILE A C 1
ATOM 703 O O . ILE A 1 95 ? 4.235 -0.246 -7.570 1.00 92.81 95 ILE A O 1
ATOM 707 N N . TYR A 1 96 ? 5.887 -1.642 -6.966 1.00 94.94 96 TYR A N 1
ATOM 708 C CA . TYR A 1 96 ? 5.175 -2.202 -5.817 1.00 94.94 96 TYR A CA 1
ATOM 709 C C . TYR A 1 96 ? 5.012 -1.172 -4.704 1.00 94.94 96 TYR A C 1
ATOM 711 O O . TYR A 1 96 ? 3.936 -1.078 -4.117 1.00 94.94 96 TYR A O 1
ATOM 719 N N . TYR A 1 97 ? 6.040 -0.359 -4.463 1.00 96.56 97 TYR A N 1
ATOM 720 C CA . TYR A 1 97 ? 5.972 0.737 -3.504 1.00 96.56 97 TYR A CA 1
ATOM 721 C C . TYR A 1 97 ? 4.900 1.772 -3.873 1.00 96.56 97 TYR A C 1
ATOM 723 O O . TYR A 1 97 ? 4.076 2.141 -3.039 1.00 96.56 97 TYR A O 1
ATOM 731 N N . LEU A 1 98 ? 4.836 2.192 -5.141 1.00 95.19 98 LEU A N 1
ATOM 732 C CA . LEU A 1 98 ? 3.800 3.113 -5.619 1.00 95.19 98 LEU A CA 1
ATOM 733 C C . LEU A 1 98 ? 2.397 2.503 -5.521 1.00 95.19 98 LEU A C 1
ATOM 735 O O . LEU A 1 98 ? 1.452 3.200 -5.162 1.00 95.19 98 LEU A O 1
ATOM 739 N N . MET A 1 99 ? 2.255 1.201 -5.787 1.00 93.62 99 MET A N 1
ATOM 740 C CA . MET A 1 99 ? 0.981 0.498 -5.615 1.00 93.62 99 MET A CA 1
ATOM 741 C C . MET A 1 99 ? 0.557 0.436 -4.141 1.00 93.62 99 MET A C 1
ATOM 743 O O . MET A 1 99 ? -0.619 0.612 -3.825 1.00 93.62 99 MET A O 1
ATOM 747 N N . PHE A 1 100 ? 1.511 0.226 -3.229 1.00 95.25 100 PHE A N 1
ATOM 748 C CA . PHE A 1 100 ? 1.263 0.278 -1.791 1.00 95.25 100 PHE A CA 1
ATOM 749 C C . PHE A 1 100 ? 0.819 1.678 -1.353 1.00 95.25 100 PHE A C 1
ATOM 751 O O . PHE A 1 100 ? -0.185 1.811 -0.656 1.00 95.25 100 PHE A O 1
ATOM 758 N N . LEU A 1 101 ? 1.505 2.728 -1.812 1.00 94.81 101 LEU A N 1
ATOM 759 C CA . LEU A 1 101 ? 1.099 4.107 -1.541 1.00 94.81 101 LEU A CA 1
ATOM 760 C C . LEU A 1 101 ? -0.310 4.397 -2.068 1.00 94.81 101 LEU A C 1
ATOM 762 O O . LEU A 1 101 ? -1.120 4.945 -1.327 1.00 94.81 101 LEU A O 1
ATOM 766 N N . ALA A 1 102 ? -0.636 3.968 -3.291 1.00 94.44 102 ALA A N 1
ATOM 767 C CA . ALA A 1 102 ? -1.971 4.133 -3.862 1.00 94.44 102 ALA A CA 1
ATOM 768 C C . ALA A 1 102 ? -3.058 3.460 -3.006 1.00 94.44 102 ALA A C 1
ATOM 770 O O . ALA A 1 102 ? -4.094 4.067 -2.739 1.00 94.44 102 ALA A O 1
ATOM 771 N N . LEU A 1 103 ? -2.805 2.240 -2.517 1.00 93.12 103 LEU A N 1
ATOM 772 C CA . LEU A 1 103 ? -3.705 1.536 -1.600 1.00 93.12 103 LEU A CA 1
ATOM 773 C C . LEU A 1 103 ? -3.947 2.338 -0.309 1.00 93.12 103 LEU A C 1
ATOM 775 O O . LEU A 1 103 ? -5.094 2.495 0.111 1.00 93.12 103 LEU A O 1
ATOM 779 N N . ILE A 1 104 ? -2.885 2.861 0.314 1.00 93.88 104 ILE A N 1
ATOM 780 C CA . ILE A 1 104 ? -2.999 3.672 1.535 1.00 93.88 104 ILE A CA 1
ATOM 781 C C . ILE A 1 104 ? -3.759 4.976 1.263 1.00 93.88 104 ILE A C 1
ATOM 783 O O . ILE A 1 104 ? -4.656 5.323 2.032 1.00 93.88 104 ILE A O 1
ATOM 787 N N . SER A 1 105 ? -3.459 5.666 0.160 1.00 94.00 105 SER A N 1
ATOM 788 C CA . SER A 1 105 ? -4.139 6.904 -0.234 1.00 94.00 105 SER A CA 1
ATOM 789 C C . SER A 1 105 ? -5.637 6.700 -0.446 1.00 94.00 105 SER A C 1
ATOM 791 O O . SER A 1 105 ? -6.435 7.481 0.068 1.00 94.00 105 SER A O 1
ATOM 793 N N . VAL A 1 106 ? -6.033 5.635 -1.150 1.00 93.00 106 VAL A N 1
ATOM 794 C CA . VAL A 1 106 ? -7.447 5.294 -1.366 1.00 93.00 106 VAL A CA 1
ATOM 795 C C . VAL A 1 106 ? -8.156 5.009 -0.041 1.00 93.00 106 VAL A C 1
ATOM 797 O O . VAL A 1 106 ? -9.246 5.529 0.197 1.00 93.00 106 VAL A O 1
ATOM 800 N N . ASN A 1 107 ? -7.534 4.225 0.843 1.00 90.50 107 ASN A N 1
ATOM 801 C CA . ASN A 1 107 ? -8.117 3.893 2.143 1.00 90.50 107 ASN A CA 1
ATOM 802 C C . ASN A 1 107 ? -8.329 5.135 3.012 1.00 90.50 107 ASN A C 1
ATOM 804 O O . ASN A 1 107 ? -9.411 5.303 3.571 1.00 90.50 107 ASN A O 1
ATOM 808 N N . LEU A 1 108 ? -7.327 6.015 3.095 1.00 89.38 108 LEU A N 1
ATOM 809 C CA . LEU A 1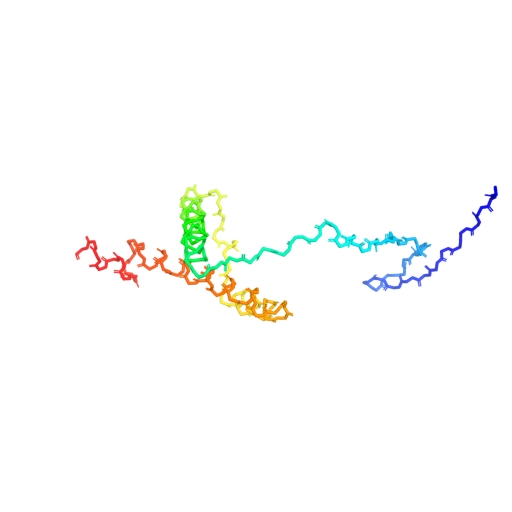 108 ? -7.434 7.251 3.867 1.00 89.38 108 LEU A CA 1
ATOM 810 C C . LEU A 1 108 ? -8.474 8.202 3.265 1.00 89.38 108 LEU A C 1
ATOM 812 O O . LEU A 1 108 ? -9.269 8.769 4.006 1.00 89.38 108 LEU A O 1
ATOM 816 N N . GLY A 1 109 ? -8.518 8.325 1.935 1.00 90.19 109 GLY A N 1
ATOM 817 C CA . GLY A 1 109 ? -9.522 9.130 1.241 1.00 90.19 109 GLY A CA 1
ATOM 818 C C . GLY A 1 109 ? -10.950 8.669 1.540 1.00 90.19 109 GLY A C 1
ATOM 819 O O . GLY A 1 109 ? -11.799 9.487 1.875 1.00 90.19 109 GLY A O 1
ATOM 820 N N . ILE A 1 110 ? -11.212 7.359 1.495 1.00 89.38 110 ILE A N 1
ATOM 821 C CA . ILE A 1 110 ? -12.535 6.807 1.829 1.00 89.38 110 ILE A CA 1
ATOM 822 C C . ILE A 1 110 ? -12.878 7.029 3.298 1.00 89.38 110 ILE A C 1
ATOM 824 O O . ILE A 1 110 ? -13.995 7.439 3.604 1.00 89.38 110 ILE A O 1
ATOM 828 N N . ILE A 1 111 ? -11.937 6.753 4.205 1.00 86.31 111 ILE A N 1
ATOM 829 C CA . ILE A 1 111 ? -12.158 6.937 5.641 1.00 86.31 111 ILE A CA 1
ATOM 830 C C . ILE A 1 111 ? -12.484 8.405 5.925 1.00 86.31 111 ILE A C 1
ATOM 832 O O . ILE A 1 111 ? -13.482 8.672 6.582 1.00 86.31 111 ILE A O 1
ATOM 836 N N . ASN A 1 112 ? -11.729 9.351 5.363 1.00 86.69 112 ASN A N 1
ATOM 837 C CA . ASN A 1 112 ? -11.960 10.782 5.567 1.00 86.69 112 ASN A CA 1
ATOM 838 C C . ASN A 1 112 ? -13.311 11.275 5.034 1.00 86.69 112 ASN A C 1
ATOM 840 O O . ASN A 1 112 ? -13.808 12.280 5.527 1.00 86.69 112 ASN A O 1
ATOM 844 N N . LEU A 1 113 ? -13.925 10.582 4.073 1.00 86.44 113 LEU A N 1
ATOM 845 C CA . LEU A 1 113 ? -15.270 10.891 3.574 1.00 86.44 113 LEU A CA 1
ATOM 846 C C . LEU A 1 113 ? -16.394 10.271 4.422 1.00 86.44 113 LEU A C 1
ATOM 848 O O . LEU A 1 113 ? -17.571 10.515 4.156 1.00 86.44 113 LEU A O 1
ATOM 852 N N . PHE A 1 114 ? -16.064 9.457 5.424 1.00 82.69 114 PHE A N 1
ATOM 853 C CA . PHE A 1 114 ? -17.046 8.804 6.280 1.00 82.69 114 PHE A CA 1
ATOM 854 C C . PHE A 1 114 ? -17.632 9.807 7.304 1.00 82.69 114 PHE A C 1
ATOM 856 O O . PHE A 1 114 ? -16.898 10.664 7.801 1.00 82.69 114 PHE A O 1
ATOM 863 N N . PRO A 1 115 ? -18.935 9.720 7.651 1.00 72.44 115 PRO A N 1
ATOM 864 C CA . PRO A 1 115 ? -19.636 10.664 8.531 1.00 72.44 115 PRO A CA 1
ATOM 865 C C . PRO A 1 115 ? -19.259 10.500 10.012 1.00 72.44 115 PRO A C 1
ATOM 867 O O . PRO A 1 115 ? -20.104 10.174 10.846 1.00 72.44 115 PRO A O 1
ATOM 870 N N . LEU A 1 116 ? -17.985 10.684 10.361 1.00 79.19 116 LEU A N 1
ATOM 871 C CA . LEU A 1 116 ? -17.518 10.650 11.747 1.00 79.19 116 LEU A CA 1
ATOM 872 C C . LEU A 1 116 ? -17.120 12.055 12.211 1.00 79.19 116 LEU A C 1
ATOM 874 O O . LEU A 1 116 ? -16.452 12.757 11.458 1.00 79.19 116 LEU A O 1
ATOM 878 N N . PRO A 1 117 ? -17.441 12.451 13.461 1.00 63.81 117 PRO A N 1
ATOM 879 C CA . PRO A 1 117 ? -17.192 13.807 13.969 1.00 63.81 117 PRO A CA 1
ATOM 880 C C . PRO A 1 117 ? -15.732 14.286 13.926 1.00 63.81 117 PRO A C 1
ATOM 882 O O . PRO A 1 117 ? -15.479 15.475 14.061 1.00 63.81 117 PRO A O 1
ATOM 885 N N . VAL A 1 118 ? -14.772 13.365 13.796 1.00 77.19 118 VAL A N 1
ATOM 886 C CA . VAL A 1 118 ? -13.324 13.648 13.794 1.00 77.19 118 VAL A CA 1
ATOM 887 C C . VAL A 1 118 ? -12.752 13.706 12.365 1.00 77.19 118 VAL A C 1
ATOM 889 O O . VAL A 1 118 ? -11.567 13.966 12.191 1.00 77.19 118 VAL A O 1
ATOM 892 N N . LEU A 1 119 ? -13.567 13.421 11.345 1.00 77.75 119 LEU A N 1
ATOM 893 C CA . LEU A 1 119 ? -13.158 13.311 9.943 1.00 77.75 119 LEU A CA 1
ATOM 894 C C . LEU A 1 119 ? -13.803 14.416 9.103 1.00 77.75 119 LEU A C 1
ATOM 896 O O . LEU A 1 119 ? -14.908 14.868 9.408 1.00 77.75 119 LEU A O 1
ATOM 900 N N . ASP A 1 120 ? -13.133 14.802 8.014 1.00 78.88 120 ASP A N 1
ATOM 901 C CA . ASP A 1 120 ? -13.578 15.879 7.117 1.00 78.88 120 ASP A CA 1
ATOM 902 C C . ASP A 1 120 ? -15.010 15.656 6.593 1.00 78.88 120 ASP A C 1
ATOM 904 O O . ASP A 1 120 ? -15.785 16.601 6.461 1.00 78.88 120 ASP A O 1
ATOM 908 N N . GLY A 1 121 ? -15.409 14.402 6.364 1.00 72.00 121 GLY A N 1
ATOM 909 C CA . GLY A 1 121 ? -16.756 14.016 5.941 1.00 72.00 121 GLY A CA 1
ATOM 910 C C . GLY A 1 121 ? -17.859 14.329 6.953 1.00 72.00 121 GLY A C 1
ATOM 911 O O . GLY A 1 121 ? -19.007 14.516 6.555 1.00 72.00 121 GLY A O 1
ATOM 912 N N . GLY A 1 122 ? -17.530 14.461 8.241 1.00 67.31 122 GLY A N 1
ATOM 913 C CA . GLY A 1 122 ? -18.456 14.973 9.248 1.00 67.31 122 GLY A CA 1
ATOM 914 C C . GLY A 1 122 ? -18.860 16.420 8.956 1.00 67.31 122 GLY A C 1
ATOM 915 O O . GLY A 1 122 ? -20.041 16.738 8.971 1.00 67.31 122 GLY A O 1
ATOM 916 N N . HIS A 1 123 ? -17.910 17.279 8.579 1.00 73.12 123 HIS A N 1
ATOM 917 C CA . HIS A 1 123 ? -18.195 18.670 8.205 1.00 73.12 123 HIS A CA 1
ATOM 918 C C . HIS A 1 123 ? -18.967 18.815 6.884 1.00 73.12 123 HIS A C 1
ATOM 920 O O . HIS A 1 123 ? -19.528 19.872 6.622 1.00 73.12 123 HIS A O 1
ATOM 926 N N . LEU A 1 124 ? -18.997 17.780 6.037 1.00 69.12 124 LEU A N 1
ATOM 927 C CA . LEU A 1 124 ? -19.757 17.796 4.782 1.00 69.12 124 LEU A CA 1
ATOM 928 C C . LEU A 1 124 ? -21.252 17.499 4.975 1.00 69.12 124 LEU A C 1
ATOM 930 O O . LEU A 1 124 ? -22.038 17.760 4.067 1.00 69.12 124 LEU A O 1
ATOM 934 N N . LEU A 1 125 ? -21.643 16.916 6.112 1.00 66.56 125 LEU A N 1
ATOM 935 C CA . LEU A 1 125 ? -23.001 16.412 6.350 1.00 66.56 125 LEU A CA 1
ATOM 936 C C . LEU A 1 125 ? -23.797 17.204 7.393 1.00 66.56 125 LEU A C 1
ATOM 938 O O . LEU A 1 125 ? -24.999 16.959 7.519 1.00 66.56 125 LEU A O 1
ATOM 942 N N . PHE A 1 126 ? -23.156 18.126 8.115 1.00 62.59 126 PHE A N 1
ATOM 943 C CA . PHE A 1 126 ? -23.765 18.943 9.169 1.00 62.59 126 PHE A CA 1
ATOM 944 C C . PHE A 1 126 ? -23.533 20.433 8.926 1.00 62.59 126 PHE A C 1
ATOM 946 O O . PHE A 1 126 ? -22.405 20.793 8.524 1.00 62.59 126 PHE A O 1
#

Secondary structure (DSSP, 8-state):
------PEEEEETTEEEEE-------PPPPGGG-------HHHHHHHHHHHHHHHHHHHHHHHHHHHTTSS-GGGS--HHHHHHHHHHHHHT-HHHHHHHHHHHHHHHHHHHTS--TTSHHHHHH-

Sequence (126 aa):
LPLTLTPDAKTVKGKAEGFAGVVPKVIPLPEEYKTVRQYGPFAAIAEAMDKTWQLMSLTVRMLGKLITGDVKLNNLSGPISIAQGAGMSAEFGLIYYLMFLALISVNLGIINLFPLPVLDGGHLLF

Foldseek 3Di:
DDDDFDWDWDQDPNDTDTHRPDDDDPDPDDCVPDDDDDDDPVRVVVVVVVVLVVLLVVLVVVVVCVVVVVDDPVPDQDPVNLVVCLVVLVVVHDVSNVVSVSSVVSNLVNVLCDCDPVHVVVVVPD

Radius of gyration: 23.52 Å; chains: 1; bounding box: 45×68×42 Å